Protein AF-A0A3N5IVW1-F1 (afdb_monomer)

Sequence (78 aa):
MKELSRRISLAKGSLFTPEEADHLPGWDTLPEWPAVYRMYQDRLSEKKLWDFDDLIQQMVILLQEKPVFRKQWQLRYP

pLDDT: mean 89.13, std 9.43, ran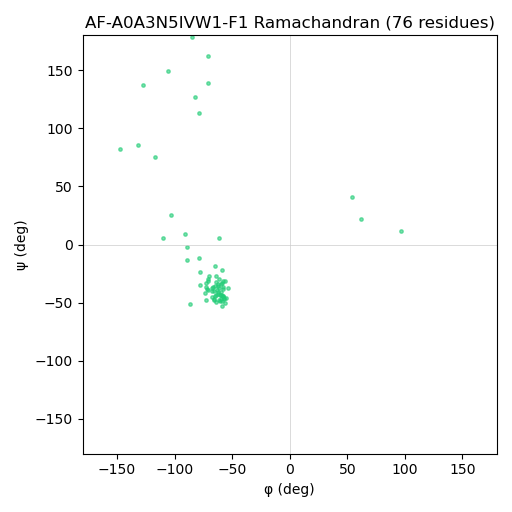ge [58.53, 97.38]

Secondary structure (DSSP, 8-state):
-HHHHHHHHHHHHTT--HHHHTT-TT-TT-TTHHHHHHHHHHHHHHTT---HHHHHHHHHHHHHH-HHHHHHHHHH--

Radius of gyration: 14.56 Å; Cα contacts (8 Å, |Δi|>4): 34; chains: 1; bounding box: 36×29×37 Å

Nearest PDB structures (foldseek):
  2pjr-assembly1_A  TM=9.091E-01  e=1.161E-01  Geobacillus stearothermophilus
  3pjr-assembly1_A  TM=9.164E-01  e=3.540E-01  Geobacillus stearothermophilus

Mean predicted aligned error: 4.47 Å

Solvent-accessible surface area (backbone atoms only — not comparable to full-atom values): 4601 Å² total; per-residue (Å²): 108,72,69,58,53,51,49,48,49,53,36,30,75,70,65,44,48,50,79,52,46,76,70,56,85,90,61,82,86,52,85,62,50,37,62,54,41,37,56,50,51,52,55,30,55,79,67,75,51,75,58,80,55,44,64,55,38,54,49,53,53,48,38,66,77,33,55,68,63,37,48,55,50,46,72,75,58,120

Structure (mmCIF, N/CA/C/O backbone):
data_AF-A0A3N5IVW1-F1
#
_entry.id   AF-A0A3N5IVW1-F1
#
loop_
_atom_site.group_PDB
_atom_site.id
_atom_site.type_symbol
_atom_site.label_atom_id
_atom_site.label_alt_id
_atom_site.label_comp_id
_atom_site.label_asym_id
_atom_site.label_entity_id
_atom_site.label_seq_id
_atom_site.pdbx_PDB_ins_code
_atom_site.Cartn_x
_atom_site.Cartn_y
_atom_site.Cartn_z
_atom_site.occupancy
_atom_site.B_iso_or_equiv
_atom_site.auth_seq_id
_atom_site.auth_comp_id
_atom_site.auth_asym_id
_atom_site.auth_atom_id
_atom_site.pdbx_PDB_model_num
ATOM 1 N N . MET A 1 1 ? 19.353 -5.840 -8.398 1.00 62.94 1 MET A N 1
ATOM 2 C CA . MET A 1 1 ? 18.570 -6.512 -7.332 1.00 62.94 1 MET A CA 1
ATOM 3 C C . MET A 1 1 ? 18.344 -5.618 -6.112 1.00 62.94 1 MET A C 1
ATOM 5 O O . MET A 1 1 ? 17.210 -5.205 -5.925 1.00 62.94 1 MET A O 1
ATOM 9 N N . LYS A 1 2 ? 19.369 -5.258 -5.315 1.00 79.94 2 LYS A N 1
ATOM 10 C CA . LYS A 1 2 ? 19.182 -4.451 -4.081 1.00 79.94 2 LYS A CA 1
ATOM 11 C C . LYS A 1 2 ? 18.512 -3.090 -4.314 1.00 79.94 2 LYS A C 1
ATOM 13 O O . LYS A 1 2 ? 17.594 -2.735 -3.591 1.00 79.94 2 LYS A O 1
ATOM 18 N N . GLU A 1 3 ? 18.932 -2.372 -5.352 1.00 85.12 3 GLU A N 1
ATOM 19 C CA . GLU A 1 3 ? 18.375 -1.052 -5.675 1.00 85.12 3 GLU A CA 1
ATOM 20 C C . GLU A 1 3 ? 16.894 -1.109 -6.081 1.00 85.12 3 GLU A C 1
ATOM 22 O O . GLU A 1 3 ? 16.110 -0.246 -5.707 1.00 85.12 3 GLU A O 1
ATOM 27 N N . LEU A 1 4 ? 16.486 -2.167 -6.785 1.00 87.56 4 LEU A N 1
ATOM 28 C CA . LEU A 1 4 ? 15.108 -2.332 -7.242 1.00 87.56 4 LEU A CA 1
ATOM 29 C C . LEU A 1 4 ? 14.170 -2.695 -6.078 1.00 87.56 4 LEU A C 1
ATOM 31 O O . LEU A 1 4 ? 13.103 -2.109 -5.938 1.00 87.56 4 LEU A O 1
ATOM 35 N N . SER A 1 5 ? 14.616 -3.576 -5.175 1.00 88.69 5 SER A N 1
ATOM 36 C CA . SER A 1 5 ? 13.902 -3.862 -3.922 1.00 88.69 5 SER A CA 1
ATOM 37 C C . SER A 1 5 ? 13.789 -2.621 -3.028 1.00 88.69 5 SER A C 1
ATOM 39 O O . SER A 1 5 ? 12.716 -2.357 -2.491 1.00 88.69 5 SER A O 1
ATOM 41 N N . ARG A 1 6 ? 14.853 -1.810 -2.931 1.00 89.75 6 ARG A N 1
ATOM 42 C CA . ARG A 1 6 ? 14.830 -0.537 -2.194 1.00 89.75 6 ARG A CA 1
ATOM 43 C C . ARG A 1 6 ? 13.775 0.425 -2.749 1.00 89.75 6 ARG A C 1
ATOM 45 O O . ARG A 1 6 ? 13.083 1.070 -1.973 1.00 89.75 6 ARG A O 1
ATOM 52 N N . ARG A 1 7 ? 13.633 0.514 -4.074 1.00 88.31 7 ARG A N 1
ATOM 53 C CA . ARG A 1 7 ? 12.612 1.353 -4.726 1.00 88.31 7 ARG A CA 1
ATOM 54 C C . ARG A 1 7 ? 11.197 0.886 -4.443 1.00 88.31 7 ARG A C 1
ATOM 56 O O . ARG A 1 7 ? 10.368 1.705 -4.072 1.00 88.31 7 ARG A O 1
ATOM 63 N N . ILE A 1 8 ? 10.946 -0.414 -4.573 1.00 91.12 8 ILE A N 1
ATOM 64 C CA . ILE A 1 8 ? 9.645 -1.002 -4.240 1.00 91.12 8 ILE A CA 1
ATOM 65 C C . ILE A 1 8 ? 9.286 -0.682 -2.786 1.00 91.12 8 ILE A C 1
ATOM 67 O O . ILE A 1 8 ? 8.199 -0.181 -2.521 1.00 91.12 8 ILE A O 1
ATOM 71 N N . SER A 1 9 ? 10.231 -0.878 -1.864 1.00 92.06 9 SER A N 1
ATOM 72 C CA . SER A 1 9 ? 10.036 -0.567 -0.446 1.00 92.06 9 SER A CA 1
ATOM 73 C C . SER A 1 9 ? 9.744 0.922 -0.206 1.00 92.06 9 SER A C 1
ATOM 75 O O . SER A 1 9 ? 8.796 1.266 0.494 1.00 92.06 9 SER A O 1
ATOM 77 N N . LEU A 1 10 ? 10.475 1.832 -0.863 1.00 90.62 10 LEU A N 1
ATOM 78 C CA . LEU A 1 10 ? 10.205 3.274 -0.782 1.00 90.62 10 LEU A CA 1
ATOM 79 C C . LEU A 1 10 ? 8.833 3.666 -1.344 1.00 90.62 10 LEU A C 1
ATOM 81 O O . LEU A 1 10 ? 8.170 4.535 -0.775 1.00 90.62 10 LEU A O 1
ATOM 85 N N . ALA A 1 11 ? 8.412 3.044 -2.447 1.00 90.75 11 ALA A N 1
ATOM 86 C CA . ALA A 1 11 ? 7.106 3.286 -3.047 1.00 90.75 11 ALA A CA 1
ATOM 87 C C . ALA A 1 11 ? 5.991 2.842 -2.090 1.00 90.75 11 ALA A C 1
ATOM 89 O O . ALA A 1 11 ? 5.119 3.647 -1.766 1.00 90.75 11 ALA A O 1
ATOM 90 N N . LYS A 1 12 ? 6.086 1.620 -1.544 1.00 92.56 12 LYS A N 1
ATOM 91 C CA . LYS A 1 12 ? 5.153 1.099 -0.531 1.00 92.56 12 LYS A CA 1
ATOM 92 C C . LYS A 1 12 ? 5.111 1.965 0.728 1.00 92.56 12 LYS A C 1
ATOM 94 O O . LYS A 1 12 ? 4.029 2.297 1.206 1.00 92.56 12 LYS A O 1
ATOM 99 N N . GLY A 1 13 ? 6.272 2.388 1.231 1.00 90.12 13 GLY A N 1
ATOM 100 C CA . GLY A 1 13 ? 6.383 3.270 2.398 1.00 90.12 13 GLY A CA 1
ATOM 101 C C . GLY A 1 13 ? 5.779 4.660 2.173 1.00 90.12 13 GLY A C 1
ATOM 102 O O . GLY A 1 13 ? 5.294 5.284 3.113 1.00 90.12 13 GLY A O 1
ATOM 103 N N . SER A 1 14 ? 5.747 5.115 0.920 1.00 89.62 14 SER A N 1
ATOM 104 C CA . SER A 1 14 ? 5.071 6.350 0.500 1.00 89.62 14 SER A CA 1
ATOM 105 C C . SER A 1 14 ? 3.615 6.113 0.075 1.00 89.62 14 SER A C 1
ATOM 107 O O . SER A 1 14 ? 2.975 7.021 -0.443 1.00 89.62 14 SER A O 1
ATOM 1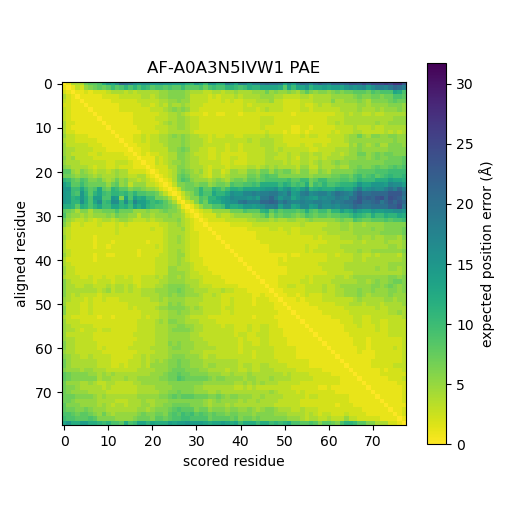09 N N . LEU A 1 15 ? 3.096 4.902 0.313 1.00 89.88 15 LEU A N 1
ATOM 110 C CA . LEU A 1 15 ? 1.745 4.439 -0.006 1.00 89.88 15 LEU A CA 1
ATOM 111 C C . LEU A 1 15 ? 1.391 4.433 -1.496 1.00 89.88 15 LEU A C 1
ATOM 113 O O . LEU A 1 15 ? 0.214 4.375 -1.832 1.00 89.88 15 LEU A O 1
ATOM 117 N N . PHE A 1 16 ? 2.387 4.399 -2.379 1.00 90.06 16 PHE A N 1
ATOM 118 C CA . PHE A 1 16 ? 2.149 4.272 -3.811 1.00 90.06 16 PHE A CA 1
ATOM 119 C C . PHE A 1 16 ? 1.920 2.816 -4.217 1.00 90.06 16 PHE A C 1
ATOM 121 O O . PHE A 1 16 ? 2.719 1.907 -3.938 1.00 90.06 16 PHE A O 1
ATOM 128 N N . THR A 1 17 ? 0.807 2.604 -4.903 1.00 86.94 17 THR A N 1
ATOM 129 C CA . THR A 1 17 ? 0.479 1.343 -5.569 1.00 86.94 17 THR A CA 1
ATOM 130 C C . THR A 1 17 ? 1.371 1.120 -6.799 1.00 86.94 17 THR A C 1
ATOM 132 O O . THR A 1 17 ? 1.993 2.066 -7.300 1.00 86.94 17 THR A O 1
ATOM 135 N N . PRO A 1 18 ? 1.474 -0.120 -7.309 1.00 86.56 18 PRO A N 1
ATOM 136 C CA . PRO A 1 18 ? 2.156 -0.388 -8.575 1.00 86.56 18 PRO A CA 1
ATOM 137 C C . PRO A 1 18 ? 1.608 0.414 -9.759 1.00 86.56 18 PRO A C 1
ATOM 139 O O . PRO A 1 18 ? 2.361 0.752 -10.664 1.00 86.56 18 PRO A O 1
ATOM 142 N N . GLU A 1 19 ? 0.316 0.730 -9.758 1.00 85.62 19 GLU A N 1
ATOM 143 C CA . GLU A 1 19 ? -0.341 1.519 -10.800 1.00 85.62 19 GLU A CA 1
ATOM 144 C C . GLU A 1 19 ? 0.049 3.000 -10.726 1.00 85.62 19 GLU A C 1
ATOM 146 O O . GLU A 1 19 ? 0.228 3.649 -11.752 1.00 85.62 19 GLU A O 1
ATOM 151 N N . GLU A 1 20 ? 0.219 3.539 -9.518 1.00 86.69 20 GLU A N 1
ATOM 152 C CA . GLU A 1 20 ? 0.641 4.929 -9.303 1.00 86.69 20 GLU A CA 1
ATOM 153 C C . GLU A 1 20 ? 2.149 5.122 -9.509 1.00 86.69 20 GLU A C 1
ATOM 155 O O . GLU A 1 20 ? 2.596 6.226 -9.820 1.00 86.69 20 GLU A O 1
ATOM 160 N N . ALA A 1 21 ? 2.934 4.049 -9.373 1.00 81.88 21 ALA A N 1
ATOM 161 C CA . ALA A 1 21 ? 4.382 4.054 -9.562 1.00 81.88 21 ALA A CA 1
ATOM 162 C C . ALA A 1 21 ? 4.814 4.532 -10.960 1.00 81.88 21 ALA A C 1
ATOM 164 O O . ALA A 1 21 ? 5.858 5.175 -11.084 1.00 81.88 21 ALA A O 1
ATOM 165 N N . ASP A 1 22 ? 3.996 4.275 -11.987 1.00 78.38 22 ASP A N 1
ATOM 166 C CA . ASP A 1 22 ? 4.218 4.728 -13.368 1.00 78.38 22 ASP A CA 1
ATOM 167 C C . ASP A 1 22 ? 4.170 6.263 -13.511 1.00 78.38 22 ASP A C 1
ATOM 169 O O . ASP A 1 22 ? 4.666 6.824 -14.489 1.00 78.38 22 ASP A O 1
ATOM 173 N N . HIS A 1 23 ? 3.588 6.960 -12.533 1.00 75.19 23 HIS A N 1
ATOM 174 C CA . HIS A 1 23 ? 3.367 8.405 -12.562 1.00 75.19 23 HIS A CA 1
ATOM 175 C C . HIS A 1 23 ? 4.251 9.183 -11.582 1.00 75.19 23 HIS A C 1
ATOM 177 O O . HIS A 1 23 ? 4.090 10.397 -11.459 1.00 75.19 23 HIS A O 1
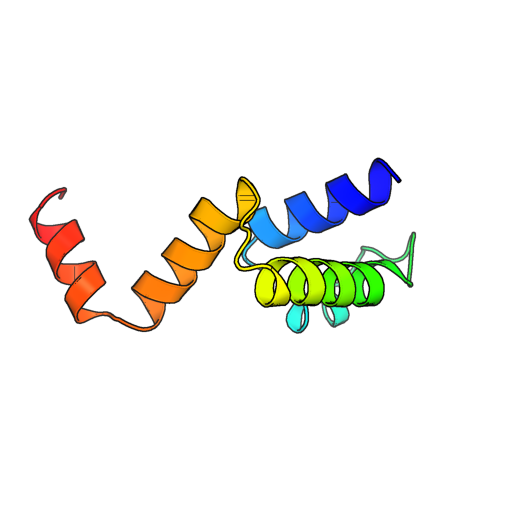ATOM 183 N N . LEU A 1 24 ? 5.186 8.518 -10.894 1.00 72.31 24 LEU A N 1
ATOM 184 C CA . LEU A 1 24 ? 6.064 9.165 -9.919 1.00 72.31 24 LEU A CA 1
ATOM 185 C C . LEU A 1 24 ? 7.213 9.922 -10.608 1.00 72.31 24 LEU A C 1
ATOM 187 O O . LEU A 1 24 ? 8.102 9.288 -11.185 1.00 72.31 24 LEU A O 1
ATOM 191 N N . PRO A 1 25 ? 7.252 11.269 -10.535 1.00 61.38 25 PRO A N 1
ATOM 192 C CA . PRO A 1 25 ? 8.321 12.047 -11.149 1.00 61.38 25 PRO A CA 1
ATOM 193 C C . PRO A 1 25 ? 9.650 11.870 -10.397 1.00 61.38 25 PRO A C 1
ATOM 195 O O . PRO A 1 25 ? 9.697 11.902 -9.167 1.00 61.38 25 PRO A O 1
ATOM 198 N N . GLY A 1 26 ? 10.753 11.742 -11.142 1.00 62.00 26 GLY A N 1
ATOM 199 C CA . GLY A 1 26 ? 12.117 11.832 -10.603 1.00 62.00 26 GLY A CA 1
ATOM 200 C C . GLY A 1 26 ? 12.805 10.506 -10.267 1.00 62.00 26 GLY A C 1
ATOM 201 O O . GLY A 1 26 ? 13.856 10.515 -9.626 1.00 62.00 26 GLY A O 1
ATOM 202 N N . TRP A 1 27 ? 12.256 9.360 -10.681 1.00 63.12 27 TRP A N 1
ATOM 203 C CA . TRP A 1 27 ? 12.890 8.039 -10.498 1.00 63.12 27 TRP A CA 1
ATOM 204 C C . TRP A 1 27 ? 13.543 7.499 -11.788 1.00 63.12 27 TRP A C 1
ATOM 206 O O . TRP A 1 27 ? 13.783 6.295 -11.922 1.00 63.12 27 TRP A O 1
ATOM 216 N N . ASP A 1 28 ? 13.918 8.412 -12.691 1.00 58.53 28 ASP A N 1
ATOM 217 C CA . ASP A 1 28 ? 14.371 8.214 -14.085 1.00 58.53 28 ASP A CA 1
ATOM 218 C C . ASP A 1 28 ? 15.653 7.382 -14.286 1.00 58.53 28 ASP A C 1
ATOM 220 O O . ASP A 1 28 ? 16.163 7.248 -15.393 1.00 58.53 28 ASP A O 1
ATOM 224 N N . THR A 1 29 ? 16.212 6.806 -13.227 1.00 67.94 29 THR A N 1
ATOM 225 C CA . THR A 1 29 ? 17.466 6.039 -13.288 1.00 67.94 29 THR A CA 1
ATOM 226 C C . THR A 1 29 ? 17.277 4.543 -13.574 1.00 67.94 29 THR A C 1
ATOM 228 O O . THR A 1 29 ? 18.263 3.887 -13.893 1.00 67.94 29 THR A O 1
ATOM 231 N N . LEU A 1 30 ? 16.053 4.000 -13.481 1.00 78.50 30 LEU A N 1
ATOM 232 C CA . LEU A 1 30 ? 15.713 2.605 -13.844 1.00 78.50 30 LEU A CA 1
ATOM 233 C C . LEU A 1 30 ? 14.273 2.545 -14.391 1.00 78.50 30 LEU A C 1
ATOM 235 O O . LEU 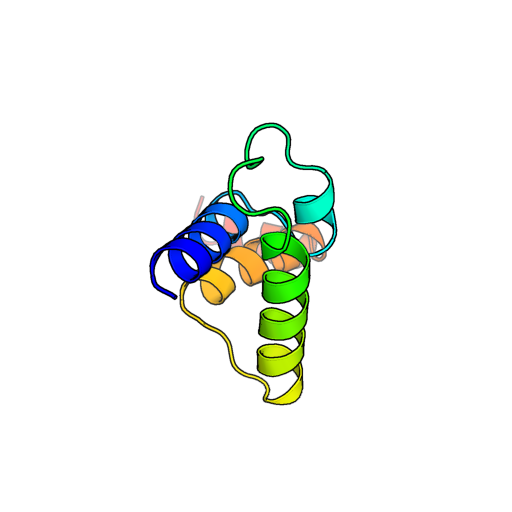A 1 30 ? 13.36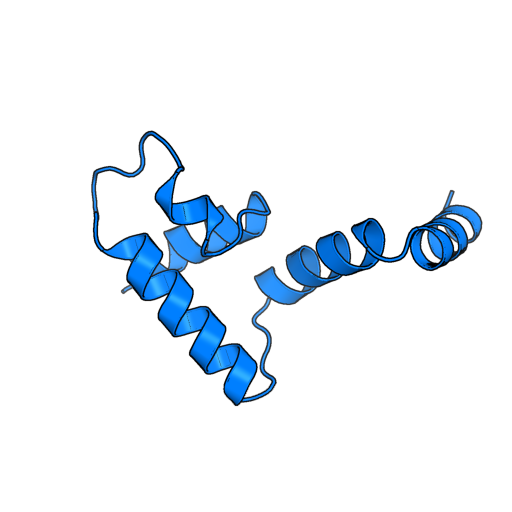6 2.264 -13.613 1.00 78.50 30 LEU A O 1
ATOM 239 N N . PRO A 1 31 ? 14.018 2.848 -15.673 1.00 81.62 31 PRO A N 1
ATOM 240 C CA . PRO A 1 31 ? 12.659 2.974 -16.219 1.00 81.62 31 PRO A CA 1
ATOM 241 C C . PRO A 1 31 ? 11.795 1.707 -16.087 1.00 81.62 31 PRO A C 1
ATOM 243 O O . PRO A 1 31 ? 10.574 1.789 -16.095 1.00 81.62 31 PRO A O 1
ATOM 246 N N . GLU A 1 32 ? 12.403 0.533 -15.933 1.00 86.56 32 GLU A N 1
ATOM 247 C CA . GLU A 1 32 ? 11.715 -0.751 -15.796 1.00 86.56 32 GLU A CA 1
ATOM 248 C C . GLU A 1 32 ? 11.153 -1.024 -14.390 1.00 86.56 32 GLU A C 1
ATOM 250 O O . GLU A 1 32 ? 10.400 -1.982 -14.199 1.00 86.56 32 GLU A O 1
ATOM 255 N N . TRP A 1 33 ? 11.522 -0.221 -13.385 1.00 88.25 33 TRP A N 1
ATOM 256 C CA . TRP A 1 33 ? 11.180 -0.499 -11.987 1.00 88.25 33 TRP A CA 1
ATOM 257 C C . TRP A 1 33 ? 9.666 -0.621 -11.704 1.00 88.25 33 TRP A C 1
ATOM 259 O O . TRP A 1 33 ? 9.321 -1.517 -10.926 1.00 88.25 33 TRP A O 1
ATOM 269 N N . PRO A 1 34 ? 8.752 0.170 -12.315 1.00 89.56 34 PRO A N 1
ATOM 270 C CA . PRO A 1 34 ? 7.319 0.053 -12.040 1.00 89.56 34 PRO A CA 1
ATOM 271 C C . PRO A 1 34 ? 6.743 -1.270 -12.554 1.00 89.56 34 PRO A C 1
ATOM 273 O O . PRO A 1 34 ? 5.979 -1.938 -11.858 1.00 89.56 34 PRO A O 1
ATOM 276 N N . ALA A 1 35 ? 7.183 -1.714 -13.737 1.00 90.50 35 ALA A N 1
ATOM 277 C CA . ALA A 1 35 ? 6.777 -2.998 -14.302 1.00 90.50 35 ALA A CA 1
ATOM 278 C C . ALA A 1 35 ? 7.218 -4.162 -13.403 1.00 90.50 35 ALA A C 1
ATOM 280 O O . ALA A 1 35 ? 6.438 -5.074 -13.129 1.00 90.50 35 ALA A O 1
ATOM 281 N N . VAL A 1 36 ? 8.449 -4.106 -12.880 1.00 92.38 36 VAL A N 1
ATOM 282 C CA . VAL A 1 36 ? 8.941 -5.125 -11.944 1.00 92.38 36 VAL A CA 1
ATOM 283 C C . VAL A 1 36 ? 8.194 -5.068 -10.608 1.00 92.38 36 VAL A C 1
ATOM 285 O O . VAL A 1 36 ? 7.903 -6.121 -10.042 1.00 92.38 36 VAL A O 1
ATOM 288 N N . TYR A 1 37 ? 7.842 -3.877 -10.114 1.00 92.88 37 TYR A N 1
ATOM 289 C CA . TYR A 1 37 ? 7.020 -3.728 -8.911 1.00 92.88 37 TYR A CA 1
ATOM 290 C C . TYR A 1 37 ? 5.651 -4.399 -9.081 1.00 92.88 37 TYR A C 1
ATOM 292 O O . TYR A 1 37 ? 5.253 -5.196 -8.231 1.00 92.88 37 TYR A O 1
ATOM 300 N N . ARG A 1 38 ? 4.978 -4.156 -10.210 1.00 94.06 38 ARG A N 1
ATOM 301 C CA . ARG A 1 38 ? 3.691 -4.779 -10.538 1.00 94.06 38 ARG A CA 1
ATOM 302 C C . ARG A 1 38 ? 3.786 -6.302 -10.567 1.00 94.06 38 ARG A C 1
ATOM 304 O O . ARG A 1 38 ? 3.098 -6.970 -9.804 1.00 94.06 38 ARG A O 1
ATOM 311 N N . MET A 1 39 ? 4.735 -6.845 -11.332 1.00 94.81 39 MET A N 1
ATOM 312 C CA . MET A 1 39 ? 4.962 -8.295 -11.403 1.00 94.81 39 MET A CA 1
ATOM 313 C C . MET A 1 39 ? 5.278 -8.913 -10.034 1.00 94.81 39 MET A C 1
ATOM 315 O O . MET A 1 39 ? 4.877 -10.041 -9.745 1.00 94.81 39 MET A O 1
ATOM 319 N N . TYR A 1 40 ? 6.022 -8.195 -9.190 1.00 94.62 40 TYR A N 1
ATOM 320 C CA . TYR A 1 40 ? 6.335 -8.640 -7.838 1.00 94.62 40 TYR A CA 1
ATOM 321 C C . TYR A 1 40 ? 5.081 -8.711 -6.955 1.00 94.62 40 TYR A C 1
ATOM 323 O O . TYR A 1 40 ? 4.859 -9.744 -6.319 1.00 94.62 40 TYR A O 1
ATOM 331 N N . GLN A 1 41 ? 4.241 -7.670 -6.958 1.00 94.00 41 GLN A N 1
ATOM 332 C CA . GLN A 1 41 ? 2.993 -7.661 -6.186 1.00 94.00 41 GLN A CA 1
ATOM 333 C C . GLN A 1 41 ? 1.990 -8.697 -6.695 1.00 94.00 41 GLN A C 1
ATOM 335 O O . GLN A 1 41 ? 1.397 -9.40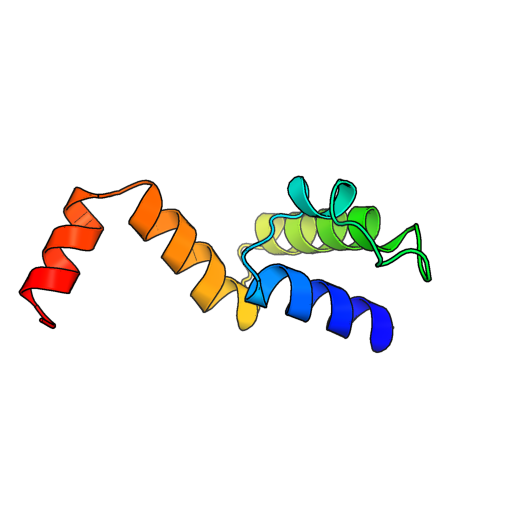5 -5.881 1.00 94.00 41 GLN A O 1
ATOM 340 N N . ASP A 1 42 ? 1.863 -8.868 -8.013 1.00 95.31 42 ASP A N 1
ATOM 341 C CA . ASP A 1 42 ? 1.030 -9.921 -8.606 1.00 95.31 42 ASP A CA 1
ATOM 342 C C . ASP A 1 42 ? 1.469 -11.296 -8.094 1.00 95.31 42 ASP A C 1
ATOM 344 O O . ASP A 1 42 ? 0.661 -12.100 -7.622 1.00 95.31 42 ASP A O 1
ATOM 348 N N . ARG A 1 43 ? 2.785 -11.543 -8.080 1.00 96.56 43 ARG A N 1
ATOM 349 C CA . ARG A 1 43 ? 3.339 -12.817 -7.626 1.00 96.56 43 ARG A CA 1
ATOM 350 C C . ARG A 1 43 ? 3.125 -13.074 -6.134 1.00 96.56 43 ARG A C 1
ATOM 352 O O . ARG A 1 43 ? 2.938 -14.230 -5.741 1.00 96.56 43 ARG A O 1
ATOM 359 N N . LEU A 1 44 ? 3.190 -12.037 -5.300 1.00 95.56 44 LEU A N 1
ATOM 360 C CA . LEU A 1 44 ? 2.865 -12.140 -3.877 1.00 95.56 44 LEU A CA 1
ATOM 361 C C . LEU A 1 44 ? 1.373 -12.421 -3.670 1.00 95.56 44 LEU A C 1
ATOM 363 O O . LEU A 1 44 ? 1.026 -13.344 -2.928 1.00 95.56 44 LEU A O 1
ATOM 367 N N . SER A 1 45 ? 0.511 -11.702 -4.392 1.00 93.75 45 SER A N 1
ATOM 368 C CA . SER A 1 45 ? -0.946 -11.848 -4.348 1.00 93.75 45 SER A CA 1
ATOM 369 C C . SER A 1 45 ? -1.399 -13.262 -4.725 1.00 93.75 45 SER A C 1
ATOM 371 O O . SER A 1 45 ? -2.107 -13.913 -3.953 1.00 93.75 45 SER A O 1
ATOM 373 N N . GLU A 1 46 ? -0.897 -13.810 -5.839 1.00 96.94 46 GLU A N 1
ATOM 374 C CA . GLU A 1 46 ? -1.162 -15.193 -6.272 1.00 96.94 46 GLU A CA 1
ATOM 375 C C . GLU A 1 46 ? -0.849 -16.227 -5.184 1.00 96.94 46 GLU A C 1
ATOM 377 O O . GLU A 1 46 ? -1.545 -17.234 -5.032 1.00 96.94 46 GLU A O 1
ATOM 382 N N . LYS A 1 47 ? 0.225 -15.988 -4.427 1.00 97.31 47 LYS A N 1
ATOM 383 C CA . LYS A 1 47 ? 0.686 -16.879 -3.361 1.00 97.31 47 LYS A CA 1
ATOM 384 C C . LYS A 1 47 ? 0.072 -16.573 -1.999 1.00 97.31 47 LYS A C 1
ATOM 386 O O . LYS A 1 47 ? 0.369 -17.301 -1.052 1.00 97.31 47 LYS A O 1
ATOM 391 N N . LYS A 1 48 ? -0.766 -15.537 -1.889 1.00 94.12 48 LYS A N 1
ATOM 392 C CA . LYS A 1 48 ? -1.314 -15.031 -0.621 1.00 94.12 48 LYS A CA 1
ATOM 393 C C . LYS A 1 48 ? -0.211 -14.702 0.391 1.00 94.12 48 LYS A C 1
ATOM 395 O O . LYS A 1 48 ? -0.315 -15.037 1.570 1.00 94.12 48 LYS A O 1
ATOM 400 N N . LEU A 1 49 ? 0.869 -14.100 -0.095 1.00 96.00 49 LEU A N 1
ATOM 401 C CA . LEU A 1 49 ? 2.001 -13.659 0.709 1.00 96.00 49 LEU A CA 1
ATOM 402 C C . LEU A 1 49 ? 1.975 -12.142 0.845 1.00 96.00 49 LEU A C 1
ATOM 404 O O . LEU A 1 49 ? 1.559 -11.446 -0.076 1.00 96.00 49 LEU A O 1
ATOM 408 N N . TRP A 1 50 ? 2.481 -11.658 1.973 1.00 94.19 50 TRP A N 1
ATOM 409 C CA . TRP A 1 50 ? 2.745 -10.247 2.229 1.00 94.19 50 TRP A CA 1
ATOM 410 C C . TRP A 1 50 ? 4.188 -10.098 2.688 1.00 94.19 50 TRP A C 1
ATOM 412 O O . TRP A 1 50 ? 4.665 -10.904 3.493 1.00 94.19 50 TRP A O 1
ATOM 422 N N . ASP A 1 51 ? 4.880 -9.086 2.172 1.00 94.94 51 ASP A N 1
ATOM 423 C CA . ASP A 1 51 ? 6.133 -8.641 2.770 1.00 94.94 51 ASP A CA 1
ATOM 424 C C . ASP A 1 51 ? 5.882 -7.641 3.910 1.00 94.94 51 ASP A C 1
ATOM 426 O O . ASP A 1 51 ? 4.744 -7.329 4.262 1.00 94.94 51 ASP A O 1
ATOM 430 N N . PHE A 1 52 ? 6.955 -7.187 4.559 1.00 94.62 52 PHE A N 1
ATOM 431 C CA . PHE A 1 52 ? 6.837 -6.306 5.721 1.00 94.62 52 PHE A CA 1
ATOM 432 C C . PHE A 1 52 ? 6.179 -4.964 5.391 1.00 94.62 52 PHE A C 1
ATOM 434 O O . PHE A 1 52 ? 5.423 -4.450 6.214 1.00 94.62 52 PHE A O 1
ATOM 441 N N . ASP A 1 53 ? 6.438 -4.418 4.204 1.00 94.31 53 ASP A N 1
ATOM 442 C CA . ASP A 1 53 ? 5.890 -3.126 3.799 1.00 94.31 53 ASP A CA 1
ATOM 443 C C . ASP A 1 53 ? 4.388 -3.249 3.483 1.00 94.31 53 ASP A C 1
ATOM 445 O O . ASP A 1 53 ? 3.606 -2.347 3.805 1.00 94.31 53 ASP A O 1
ATOM 449 N N . ASP A 1 54 ? 3.955 -4.400 2.950 1.00 94.06 54 ASP A N 1
ATOM 450 C CA . ASP A 1 54 ? 2.536 -4.695 2.711 1.00 94.06 54 ASP A CA 1
A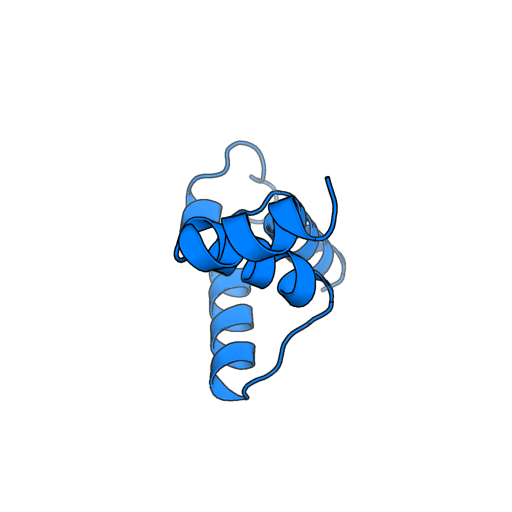TOM 451 C C . ASP A 1 54 ? 1.705 -4.658 3.999 1.00 94.06 54 ASP A C 1
ATOM 453 O O . ASP A 1 54 ? 0.555 -4.221 3.967 1.00 94.06 54 ASP A O 1
ATOM 457 N N . LEU A 1 55 ? 2.267 -5.061 5.145 1.00 95.06 55 LEU A N 1
ATOM 458 C CA . LEU A 1 55 ? 1.538 -5.060 6.422 1.00 95.06 55 LEU A CA 1
ATOM 459 C C . LEU A 1 55 ? 1.032 -3.663 6.802 1.00 95.06 55 LEU A C 1
ATOM 461 O O . LEU A 1 55 ? -0.035 -3.537 7.405 1.00 95.06 55 LEU A O 1
ATOM 465 N N . ILE A 1 56 ? 1.780 -2.618 6.442 1.00 94.19 56 ILE A N 1
ATOM 466 C CA . ILE A 1 56 ? 1.384 -1.228 6.673 1.00 94.19 56 ILE A CA 1
ATOM 467 C C . ILE A 1 56 ? 0.516 -0.738 5.516 1.00 94.19 56 ILE A C 1
ATOM 469 O O . ILE A 1 56 ? -0.584 -0.236 5.751 1.00 94.19 56 ILE A O 1
ATOM 473 N N . GLN A 1 57 ? 0.973 -0.908 4.272 1.00 92.44 57 GLN A N 1
ATOM 474 C CA . GLN A 1 57 ? 0.281 -0.372 3.100 1.00 92.44 57 GLN A CA 1
ATOM 475 C C . GLN A 1 57 ? -1.140 -0.937 2.961 1.00 92.44 57 GLN A C 1
ATOM 477 O O . GLN A 1 57 ? -2.097 -0.172 2.838 1.00 92.44 57 GLN A O 1
ATOM 482 N N . GLN A 1 58 ? -1.304 -2.260 3.057 1.00 91.44 58 GLN A N 1
ATOM 483 C CA . GLN A 1 58 ? -2.615 -2.914 2.962 1.00 91.44 58 GLN A CA 1
ATOM 484 C C . GLN A 1 58 ? -3.538 -2.496 4.106 1.00 91.44 58 GLN A C 1
ATOM 486 O O . GLN A 1 58 ? -4.750 -2.386 3.925 1.00 91.44 58 GLN A O 1
ATOM 491 N N . MET A 1 59 ? -2.981 -2.211 5.285 1.00 94.81 59 MET A N 1
ATOM 492 C CA . MET A 1 59 ? -3.773 -1.729 6.410 1.00 94.81 59 MET A CA 1
ATOM 493 C C . MET A 1 59 ? -4.256 -0.300 6.216 1.00 94.81 59 MET A C 1
ATOM 495 O O . MET A 1 59 ? -5.412 -0.004 6.519 1.00 94.81 59 MET A O 1
ATOM 499 N N . VAL A 1 60 ? -3.429 0.572 5.642 1.00 94.19 60 VAL A N 1
ATOM 500 C CA . VAL A 1 60 ? -3.871 1.915 5.260 1.00 94.19 60 VAL A CA 1
ATOM 501 C C . VAL A 1 60 ? -4.985 1.841 4.215 1.00 94.19 60 VAL A C 1
ATOM 503 O O . VAL A 1 60 ? -6.027 2.467 4.422 1.00 94.19 60 VAL A O 1
ATOM 506 N N . ILE A 1 61 ? -4.817 1.031 3.164 1.00 91.00 61 ILE A N 1
ATOM 507 C CA . ILE A 1 61 ? -5.843 0.816 2.128 1.00 91.00 61 ILE A CA 1
ATOM 508 C C . ILE A 1 61 ? -7.152 0.328 2.768 1.00 91.00 61 ILE A C 1
ATOM 510 O O . ILE A 1 61 ? -8.204 0.944 2.588 1.00 91.00 61 ILE A O 1
ATOM 514 N N . LEU A 1 62 ? -7.094 -0.704 3.618 1.00 94.25 62 LEU A N 1
ATOM 515 C CA . LEU A 1 62 ? -8.274 -1.241 4.302 1.00 94.25 62 LEU A CA 1
ATOM 516 C C . LEU A 1 62 ? -8.996 -0.175 5.141 1.00 94.25 62 LEU A C 1
ATOM 518 O O . LEU A 1 62 ? -10.225 -0.082 5.122 1.00 94.25 62 LEU A O 1
ATOM 522 N N . LEU A 1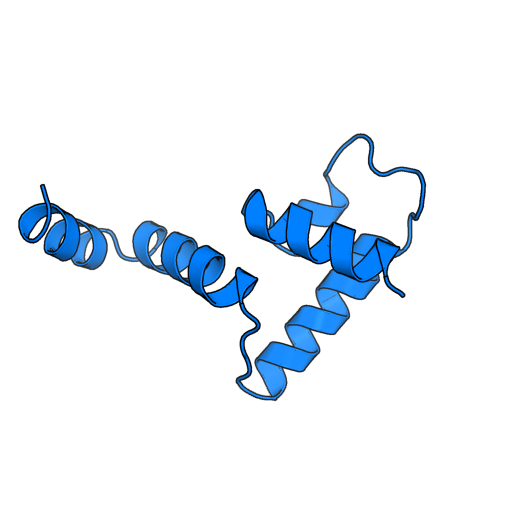 63 ? -8.249 0.636 5.893 1.00 95.88 63 LEU A N 1
ATOM 523 C CA . LEU A 1 63 ? -8.812 1.689 6.741 1.00 95.88 63 LEU A CA 1
ATOM 524 C C . LEU A 1 63 ? -9.396 2.852 5.925 1.00 95.88 63 LEU A C 1
ATOM 526 O O . LEU A 1 63 ? -10.307 3.536 6.405 1.00 95.88 63 LEU A O 1
ATOM 530 N N . GLN A 1 64 ? -8.898 3.097 4.713 1.00 93.62 64 GLN A N 1
ATOM 531 C CA . GLN A 1 64 ? -9.476 4.061 3.775 1.00 93.62 64 GLN A CA 1
ATOM 532 C C . GLN A 1 64 ? -10.793 3.536 3.189 1.00 93.62 64 GLN A C 1
ATOM 534 O O . GLN A 1 64 ? -11.801 4.241 3.251 1.00 93.62 64 GLN A O 1
ATOM 539 N N . GLU A 1 65 ? -10.814 2.287 2.721 1.00 95.44 65 GLU A N 1
ATOM 540 C CA . GLU A 1 65 ? -11.989 1.651 2.110 1.00 95.44 65 GLU A CA 1
ATOM 541 C C . GLU A 1 65 ? -13.110 1.331 3.110 1.00 95.44 65 GLU A C 1
ATOM 543 O O . GLU A 1 65 ? -14.290 1.298 2.749 1.00 95.44 65 GLU A O 1
ATOM 548 N N . LYS A 1 66 ? -12.765 1.068 4.377 1.00 97.12 66 LYS A N 1
ATOM 549 C CA . LYS A 1 66 ? -13.706 0.667 5.435 1.00 97.12 66 LYS A CA 1
ATOM 550 C C . LYS A 1 66 ? -13.739 1.710 6.562 1.00 97.12 66 LYS A C 1
ATOM 552 O O . LYS A 1 66 ? -13.247 1.452 7.665 1.00 97.12 66 LYS A O 1
ATOM 557 N N . PRO A 1 67 ? -14.386 2.875 6.362 1.00 96.00 67 PRO A N 1
ATOM 558 C CA . PRO A 1 67 ? -14.387 3.962 7.345 1.00 96.00 67 PRO A CA 1
ATOM 559 C C . PRO A 1 67 ? -15.010 3.574 8.695 1.00 96.00 67 PRO A C 1
ATOM 561 O O . PRO A 1 67 ? -14.590 4.080 9.734 1.00 96.00 67 PRO A O 1
ATOM 564 N N . VAL A 1 68 ? -15.977 2.648 8.709 1.00 97.06 68 VAL A N 1
ATOM 565 C CA . VAL A 1 68 ? -16.568 2.123 9.954 1.00 97.06 68 VAL A CA 1
ATOM 566 C C . VAL A 1 68 ? -15.532 1.348 10.770 1.00 97.06 68 VAL A C 1
ATOM 568 O O . VAL A 1 68 ? -15.425 1.562 11.975 1.00 97.06 68 VAL A O 1
ATOM 571 N N . PHE A 1 69 ? -14.739 0.495 10.118 1.00 95.81 69 PHE A N 1
ATOM 572 C CA . PHE A 1 69 ? -13.668 -0.260 10.768 1.00 95.81 69 PHE A CA 1
ATOM 573 C C . PHE A 1 69 ? -12.590 0.681 11.312 1.00 95.81 69 PHE A C 1
ATOM 575 O O . PHE A 1 69 ? -12.198 0.571 12.471 1.00 95.81 69 PHE A O 1
ATOM 582 N N . ARG A 1 70 ? -12.197 1.692 10.526 1.00 97.25 70 ARG A N 1
ATOM 583 C CA . ARG A 1 70 ? -11.288 2.751 10.988 1.00 97.25 70 ARG A CA 1
ATOM 584 C C . ARG A 1 70 ? -11.806 3.455 12.242 1.00 97.25 70 ARG A C 1
ATOM 586 O O . ARG A 1 70 ? -11.058 3.608 13.204 1.00 97.25 70 ARG A O 1
ATOM 593 N N . LYS A 1 71 ? -13.090 3.826 12.266 1.00 97.38 71 LYS A N 1
ATOM 594 C CA . LYS A 1 71 ? -13.711 4.490 13.420 1.00 97.38 71 LYS A CA 1
ATOM 595 C C . LYS A 1 71 ? -13.687 3.617 14.680 1.00 97.38 71 LYS A C 1
ATOM 597 O O . LYS A 1 71 ? -13.466 4.144 15.764 1.00 97.38 71 LYS A O 1
ATOM 602 N N . GLN A 1 72 ? -13.879 2.302 14.557 1.00 97.19 72 GLN A N 1
ATOM 603 C CA . GLN A 1 72 ? -13.790 1.381 15.701 1.00 97.19 72 GLN A CA 1
ATOM 604 C C . GLN A 1 72 ? -12.404 1.421 16.356 1.00 97.19 72 GLN A C 1
ATOM 606 O O . GLN A 1 72 ? -12.307 1.489 17.580 1.00 97.19 72 GLN A O 1
ATOM 611 N N . TRP A 1 73 ? -11.336 1.431 15.555 1.00 96.31 73 TRP A N 1
ATOM 612 C CA . TRP A 1 73 ? -9.971 1.510 16.078 1.00 96.31 73 TRP A CA 1
ATOM 613 C C . TRP A 1 73 ? -9.633 2.878 16.667 1.00 96.31 73 TRP A C 1
ATOM 615 O O . TRP A 1 73 ? -9.024 2.924 17.729 1.00 96.31 73 TRP A O 1
ATOM 625 N N . GLN A 1 74 ? -10.088 3.971 16.050 1.00 96.56 74 GLN A N 1
ATOM 626 C CA . GLN A 1 74 ? -9.918 5.327 16.594 1.00 96.56 74 GLN A CA 1
ATOM 627 C C . GLN A 1 74 ? -10.633 5.513 17.941 1.00 96.56 74 GLN A C 1
ATOM 629 O O . GLN A 1 74 ? -10.140 6.217 18.810 1.00 96.56 74 GLN A O 1
ATOM 634 N N . LEU A 1 75 ? -11.785 4.863 18.141 1.00 97.19 75 LEU A N 1
ATOM 635 C CA . LEU A 1 75 ? -12.471 4.864 19.438 1.00 97.19 75 LEU A CA 1
ATOM 636 C C . LEU A 1 75 ? -11.728 4.036 20.494 1.00 97.19 75 LEU A C 1
ATOM 638 O O . LEU A 1 75 ? -11.807 4.340 21.681 1.00 97.19 75 LEU A O 1
ATOM 642 N N . ARG A 1 76 ? -11.034 2.974 20.071 1.00 97.06 76 ARG A N 1
ATOM 643 C CA . ARG A 1 76 ? -10.266 2.095 20.959 1.00 97.06 76 ARG A CA 1
ATOM 644 C C . ARG A 1 76 ? -8.925 2.708 21.377 1.00 97.06 76 ARG A C 1
ATOM 646 O O . ARG A 1 76 ? -8.493 2.465 22.501 1.00 97.06 76 ARG A O 1
ATOM 653 N N . TYR A 1 77 ? -8.285 3.464 20.487 1.00 94.94 77 TYR A N 1
ATOM 654 C CA . TYR A 1 77 ? -6.993 4.123 20.695 1.00 94.94 77 TYR A CA 1
ATOM 655 C C . TYR A 1 77 ? -7.084 5.595 20.244 1.00 94.94 77 TYR A C 1
ATOM 657 O O . TYR A 1 77 ? -6.804 5.869 19.074 1.00 94.94 77 TY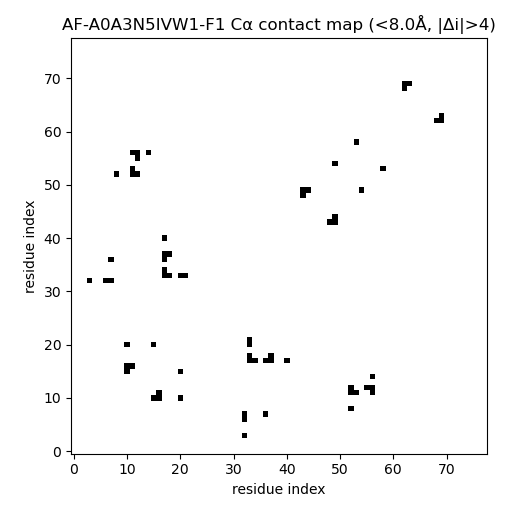R A O 1
ATOM 665 N N . PRO A 1 78 ? -7.540 6.505 21.128 1.00 78.62 78 PRO A N 1
ATOM 666 C CA . PRO A 1 78 ? -7.708 7.923 20.812 1.00 78.62 78 PRO A CA 1
ATOM 667 C C . PRO A 1 78 ? -6.383 8.679 20.663 1.00 78.62 78 PRO A C 1
ATOM 669 O O . PRO A 1 78 ? -5.401 8.310 21.351 1.00 78.62 78 PRO A O 1
#

Foldseek 3Di:
DVVLVVVLLVCLVVLHDLVCVQVDPDPPPDNCSSVVSVVVVVVCVVVVHDDPSCVVNVVVVCCVVCVVVVVVVVVVPD